Protein AF-A0A2N5H630-F1 (afdb_monomer_lite)

Foldseek 3Di:
DQDPPFQQCVDPVNDDDDPPDDDDDDDDDAFDKDKDFQVQEPDPDPGHDAFWKWADDPPDSHIYTDNDDDPGQWIKGFHDKDWDWDWHDPVDPDIDIDITIMTMIGTNHD

pLDDT: mean 78.69, std 14.42, range [41.69, 94.56]

Structure (mmCIF, N/CA/C/O backbone):
data_AF-A0A2N5H630-F1
#
_entry.id   AF-A0A2N5H630-F1
#
loop_
_atom_site.group_PDB
_atom_site.id
_atom_site.type_symbol
_atom_site.label_atom_id
_atom_site.label_alt_id
_atom_site.label_comp_id
_atom_site.label_asym_id
_atom_site.label_entity_id
_atom_site.label_seq_id
_atom_site.pdbx_PDB_ins_code
_atom_site.Cartn_x
_atom_site.Cartn_y
_atom_site.Cartn_z
_atom_site.occupancy
_atom_site.B_iso_or_equiv
_atom_site.auth_seq_id
_atom_site.auth_comp_id
_atom_site.auth_asym_id
_atom_site.auth_atom_id
_atom_site.pdbx_PDB_model_num
ATOM 1 N N . MET A 1 1 ? 4.999 8.742 -22.386 1.00 41.69 1 MET A N 1
ATOM 2 C CA . MET A 1 1 ? 5.559 7.628 -23.175 1.00 41.69 1 MET A CA 1
ATOM 3 C C . MET A 1 1 ? 6.777 7.142 -22.415 1.00 41.69 1 MET A C 1
ATOM 5 O O . MET A 1 1 ? 7.664 7.952 -22.183 1.00 41.69 1 MET A O 1
ATOM 9 N N . TYR A 1 2 ? 6.750 5.913 -21.899 1.00 45.47 2 TYR A N 1
ATOM 10 C CA . TYR A 1 2 ? 7.909 5.331 -21.219 1.00 45.47 2 TYR A CA 1
ATOM 11 C C . TYR A 1 2 ? 8.910 4.904 -22.293 1.00 45.47 2 TYR A C 1
ATOM 13 O O . TYR A 1 2 ? 8.545 4.167 -23.206 1.00 45.47 2 TYR A O 1
ATOM 21 N N . ASP A 1 3 ? 10.126 5.433 -22.222 1.00 45.56 3 ASP A N 1
ATOM 22 C CA . ASP A 1 3 ? 11.232 5.013 -23.078 1.00 45.56 3 ASP A CA 1
ATOM 23 C C . ASP A 1 3 ? 11.696 3.630 -22.600 1.00 45.56 3 ASP A C 1
ATOM 25 O O . ASP A 1 3 ? 12.096 3.472 -21.449 1.00 45.56 3 ASP A O 1
ATOM 29 N N . GLN A 1 4 ? 11.530 2.620 -23.456 1.00 53.62 4 GLN A N 1
ATOM 30 C CA . GLN A 1 4 ? 11.892 1.222 -23.197 1.00 53.62 4 GLN A CA 1
ATOM 31 C C . GLN A 1 4 ? 13.104 0.787 -24.036 1.00 53.62 4 GLN A C 1
ATOM 33 O O . GLN A 1 4 ? 13.336 -0.404 -24.232 1.00 53.62 4 GLN A O 1
ATOM 38 N N . THR A 1 5 ? 13.877 1.730 -24.582 1.00 54.44 5 THR A N 1
ATOM 39 C CA . THR A 1 5 ? 14.938 1.413 -25.551 1.00 54.44 5 THR A CA 1
ATOM 40 C C . THR A 1 5 ? 16.174 0.749 -24.931 1.00 54.44 5 THR A C 1
ATOM 42 O O . THR A 1 5 ? 16.997 0.207 -25.669 1.00 54.44 5 THR A O 1
ATOM 45 N N . ARG A 1 6 ? 16.326 0.730 -23.594 1.00 55.00 6 ARG A N 1
ATOM 46 C CA . ARG A 1 6 ? 17.456 0.073 -22.901 1.00 55.00 6 ARG A CA 1
ATOM 47 C C . ARG A 1 6 ? 16.977 -0.862 -21.791 1.00 55.00 6 ARG A C 1
ATOM 49 O O . ARG A 1 6 ? 16.211 -0.451 -20.928 1.00 55.00 6 ARG A O 1
ATOM 56 N N . GLN A 1 7 ? 17.512 -2.087 -21.729 1.00 54.84 7 GLN A N 1
ATOM 57 C CA . GLN A 1 7 ? 17.197 -3.062 -20.665 1.00 54.84 7 GLN A CA 1
ATOM 58 C C . GLN A 1 7 ? 17.464 -2.533 -19.240 1.00 54.84 7 GLN A C 1
ATOM 60 O O . GLN A 1 7 ? 16.797 -2.949 -18.297 1.00 54.84 7 GLN A O 1
ATOM 65 N N . SER A 1 8 ? 18.380 -1.573 -19.066 1.00 54.44 8 SER A N 1
ATOM 66 C CA . SER A 1 8 ? 18.611 -0.889 -17.784 1.00 54.44 8 SER A CA 1
ATOM 67 C C . SER A 1 8 ? 17.434 -0.016 -17.325 1.00 54.44 8 SER A C 1
ATOM 69 O O . SER A 1 8 ? 17.248 0.183 -16.126 1.00 54.44 8 SER A O 1
ATOM 71 N N . GLN A 1 9 ? 16.612 0.486 -18.251 1.00 54.38 9 GLN A N 1
ATOM 72 C CA . GLN A 1 9 ? 15.419 1.286 -17.948 1.00 54.38 9 GLN A CA 1
ATOM 73 C C . GLN A 1 9 ? 14.239 0.423 -17.474 1.00 54.38 9 GLN A C 1
ATOM 75 O O . GLN A 1 9 ? 13.308 0.956 -16.886 1.00 54.38 9 GLN A O 1
ATOM 80 N N . GLY A 1 10 ? 14.295 -0.902 -17.661 1.00 53.72 10 GLY A N 1
ATOM 81 C CA . GLY A 1 10 ? 13.310 -1.848 -17.125 1.00 53.72 10 GLY A CA 1
ATOM 82 C C . GLY A 1 10 ? 13.459 -2.137 -15.626 1.00 53.72 10 GLY A C 1
ATOM 83 O O . GLY A 1 10 ? 12.669 -2.893 -15.069 1.00 53.72 10 GLY A O 1
ATOM 84 N N . ASN A 1 11 ? 14.460 -1.558 -14.956 1.00 58.28 11 ASN A N 1
ATOM 85 C CA . ASN A 1 11 ? 14.618 -1.693 -13.511 1.00 58.28 11 ASN A CA 1
ATOM 86 C C . ASN A 1 11 ? 13.507 -0.921 -12.782 1.00 58.28 11 ASN A C 1
ATOM 88 O O . ASN A 1 11 ? 13.382 0.285 -12.987 1.00 58.28 11 ASN A O 1
ATOM 92 N N . LEU A 1 12 ? 12.769 -1.581 -11.878 1.00 59.25 12 LEU A N 1
ATOM 93 C CA . LEU A 1 12 ? 11.722 -0.949 -11.058 1.00 59.25 12 LEU A CA 1
ATOM 94 C C . LEU A 1 12 ? 12.209 0.321 -10.337 1.00 59.25 12 LEU A C 1
ATOM 96 O O . LEU A 1 12 ? 11.444 1.266 -10.180 1.00 59.25 12 LEU A O 1
ATOM 100 N N . LYS A 1 13 ? 13.496 0.376 -9.965 1.00 59.44 13 LYS A N 1
ATOM 101 C CA . LYS A 1 13 ? 14.114 1.544 -9.312 1.00 59.44 13 LYS A CA 1
ATOM 102 C C . LYS A 1 13 ? 14.142 2.809 -10.178 1.00 59.44 13 LYS A C 1
ATOM 104 O O . LYS A 1 13 ? 14.321 3.897 -9.646 1.00 59.44 13 LYS A O 1
ATOM 109 N N . ASN A 1 14 ? 13.988 2.671 -11.493 1.00 61.38 14 ASN A N 1
ATOM 110 C CA . ASN A 1 14 ? 14.064 3.773 -12.450 1.00 61.38 14 ASN A CA 1
ATOM 111 C C . ASN A 1 14 ? 12.684 4.336 -12.832 1.00 61.38 14 ASN A C 1
ATOM 113 O O . ASN A 1 14 ? 12.611 5.229 -13.676 1.00 61.38 14 ASN A O 1
ATOM 117 N N . PHE A 1 15 ? 11.598 3.827 -12.242 1.00 62.31 15 PHE A N 1
ATOM 118 C CA . PHE A 1 15 ? 10.248 4.327 -12.486 1.00 62.31 15 PHE A CA 1
ATOM 119 C C . PHE A 1 15 ? 9.842 5.326 -11.399 1.00 62.31 15 PHE A C 1
ATOM 121 O O . PHE A 1 15 ? 9.463 4.940 -10.296 1.00 62.31 15 PHE A O 1
ATOM 128 N N . ASP A 1 16 ? 9.887 6.617 -11.734 1.00 66.06 16 ASP A N 1
ATOM 129 C CA . ASP A 1 16 ? 9.411 7.719 -10.899 1.00 66.06 16 ASP A CA 1
ATOM 130 C C . ASP A 1 16 ? 8.268 8.500 -11.576 1.00 66.06 16 ASP A C 1
ATOM 132 O O . ASP A 1 16 ? 8.174 8.597 -12.804 1.00 66.06 16 ASP A O 1
ATOM 136 N N . ILE A 1 17 ? 7.366 9.075 -10.773 1.00 66.81 17 ILE A N 1
ATOM 137 C CA . ILE A 1 17 ? 6.329 9.991 -11.269 1.00 66.81 17 ILE A CA 1
ATOM 138 C C . ILE A 1 17 ? 6.872 11.415 -11.163 1.00 66.81 17 ILE A C 1
ATOM 140 O O . ILE A 1 17 ? 6.839 12.038 -10.103 1.00 66.81 17 ILE A O 1
ATOM 144 N N . LYS A 1 18 ? 7.374 11.946 -12.281 1.00 69.81 18 LYS A N 1
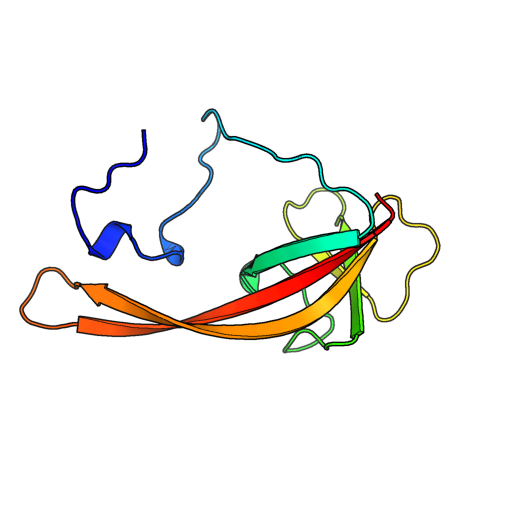ATOM 145 C CA . LYS A 1 18 ? 7.864 13.329 -12.352 1.00 69.81 18 LYS A CA 1
ATOM 146 C C . LYS A 1 18 ? 6.717 14.334 -12.251 1.00 69.81 18 LYS A C 1
ATOM 148 O O . LYS A 1 18 ? 5.662 14.149 -12.861 1.00 69.81 18 LYS A O 1
ATOM 153 N N . ALA A 1 19 ? 6.958 15.436 -11.541 1.00 71.25 19 ALA A N 1
ATOM 154 C CA . ALA A 1 19 ? 5.992 16.521 -11.394 1.00 71.25 19 ALA A CA 1
ATOM 155 C C . ALA A 1 19 ? 5.485 17.028 -12.761 1.00 71.25 19 ALA A C 1
ATOM 157 O O . ALA A 1 19 ? 6.256 17.187 -13.711 1.00 71.25 19 ALA A O 1
ATOM 158 N N . GLY A 1 20 ? 4.173 17.265 -12.864 1.00 74.69 20 GLY A N 1
ATOM 159 C CA . GLY A 1 20 ? 3.530 17.768 -14.084 1.00 74.69 20 GLY A CA 1
ATOM 160 C C . GLY A 1 20 ? 3.380 16.744 -15.217 1.00 74.69 20 GLY A C 1
ATOM 161 O O . GLY A 1 20 ? 3.041 17.123 -16.338 1.00 74.69 20 GLY A O 1
ATOM 162 N N . LYS A 1 21 ? 3.637 15.452 -14.971 1.00 77.06 21 LYS A N 1
ATOM 163 C CA . LYS A 1 21 ? 3.371 14.384 -15.943 1.00 77.06 21 LYS A CA 1
ATOM 164 C C . LYS A 1 21 ? 2.022 13.724 -15.684 1.00 77.06 21 LYS A C 1
ATOM 166 O O . LYS A 1 21 ? 1.624 13.508 -14.546 1.00 77.06 21 LYS A O 1
ATOM 171 N N . VAL A 1 22 ? 1.336 13.378 -16.772 1.00 74.31 22 VAL A N 1
ATOM 172 C CA . VAL A 1 22 ? 0.108 12.581 -16.722 1.00 74.31 22 VAL A CA 1
ATOM 173 C C . VAL A 1 22 ? 0.460 11.179 -16.227 1.00 74.31 22 VAL A C 1
ATOM 175 O O . VAL A 1 22 ? 1.346 10.534 -16.791 1.00 74.31 22 VAL A O 1
ATOM 178 N N . PHE A 1 23 ? -0.246 10.708 -15.204 1.00 74.31 23 PHE A N 1
ATOM 179 C CA . PHE A 1 23 ? -0.132 9.352 -14.674 1.00 74.31 23 PHE A CA 1
ATOM 180 C C . PHE A 1 23 ? -1.508 8.682 -14.645 1.00 74.31 23 PHE A C 1
ATOM 182 O O . PHE A 1 23 ? -2.541 9.346 -14.737 1.00 74.31 23 PHE A O 1
ATOM 189 N N . ARG A 1 24 ? -1.518 7.351 -14.563 1.00 72.88 24 ARG A N 1
ATOM 190 C CA . ARG A 1 24 ? -2.744 6.571 -14.371 1.00 72.88 24 ARG A CA 1
ATOM 191 C C . ARG A 1 24 ? -2.877 6.243 -12.893 1.00 72.88 24 ARG A C 1
ATOM 193 O O . ARG A 1 24 ? -1.908 5.797 -12.286 1.00 72.88 24 ARG A O 1
ATOM 200 N N . ALA A 1 25 ? -4.067 6.449 -12.351 1.00 75.25 25 ALA A N 1
ATOM 201 C CA . ALA A 1 25 ? -4.448 5.980 -11.030 1.00 75.25 25 ALA A CA 1
ATOM 202 C C . ALA A 1 25 ? -5.551 4.933 -11.188 1.00 75.25 25 ALA A C 1
ATOM 204 O O . ALA A 1 25 ? -6.376 5.034 -12.098 1.00 75.25 25 ALA A O 1
ATOM 205 N N . TYR A 1 26 ? -5.545 3.942 -10.307 1.00 80.56 26 TYR A N 1
ATOM 206 C CA . TYR A 1 26 ? -6.623 2.974 -10.182 1.00 80.56 26 TYR A CA 1
ATOM 207 C C . TYR A 1 26 ? -7.345 3.252 -8.871 1.00 80.56 26 TYR A C 1
ATOM 209 O O . TYR A 1 26 ? -6.705 3.540 -7.858 1.00 80.56 26 TYR A O 1
ATOM 217 N N . GLU A 1 27 ? -8.671 3.207 -8.905 1.00 82.56 27 GLU A N 1
ATOM 218 C CA . GLU A 1 27 ? -9.472 3.259 -7.691 1.00 82.56 27 GLU A CA 1
ATOM 219 C C . GLU A 1 27 ? -9.345 1.914 -6.978 1.00 82.56 27 GLU A C 1
ATOM 221 O O . GLU A 1 27 ? -9.628 0.873 -7.568 1.00 82.56 27 GLU A O 1
ATOM 226 N N . LEU A 1 28 ? -8.885 1.950 -5.731 1.00 87.06 28 LEU A N 1
ATOM 227 C CA . LEU A 1 28 ? -8.775 0.769 -4.888 1.00 87.06 28 LEU A CA 1
ATOM 228 C C . LEU A 1 28 ? -10.109 0.520 -4.186 1.00 87.06 28 LEU A C 1
ATOM 230 O O . LEU A 1 28 ? -10.704 1.442 -3.630 1.00 87.06 28 LEU A O 1
ATOM 234 N N . LYS A 1 29 ? -10.576 -0.722 -4.183 1.00 88.56 29 LYS A N 1
ATOM 235 C CA . LYS A 1 29 ? -11.782 -1.141 -3.468 1.00 88.56 29 LYS A CA 1
ATOM 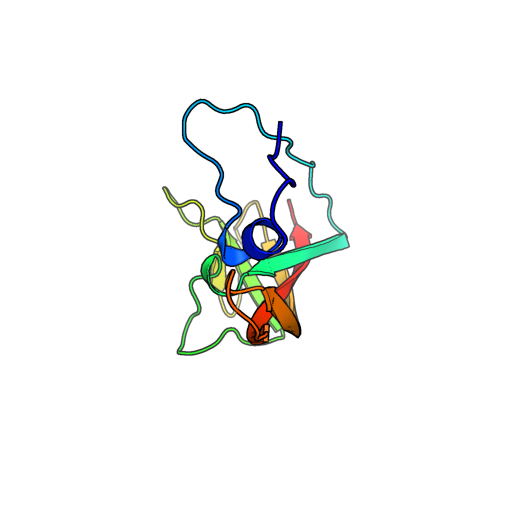236 C C . LYS A 1 29 ? -11.421 -2.072 -2.324 1.00 88.56 29 LYS A C 1
ATOM 238 O O . LYS A 1 29 ? -10.357 -2.684 -2.308 1.00 88.56 29 LYS A O 1
ATOM 243 N N . GLU A 1 30 ? -12.315 -2.166 -1.347 1.00 90.81 30 GLU A N 1
ATOM 244 C CA . GLU A 1 30 ? -12.177 -3.139 -0.268 1.00 90.81 30 GLU A CA 1
ATOM 245 C C . GLU A 1 30 ? -12.038 -4.559 -0.842 1.00 90.81 30 GLU A C 1
ATOM 247 O O . GLU A 1 30 ? -12.798 -4.963 -1.722 1.00 90.81 30 GLU A O 1
ATOM 252 N N . GLY A 1 31 ? -11.039 -5.299 -0.360 1.00 89.44 31 GLY A N 1
ATOM 253 C CA . GLY A 1 31 ? -10.683 -6.628 -0.851 1.00 89.44 31 GLY A CA 1
ATOM 254 C C . GLY A 1 31 ? -9.630 -6.651 -1.962 1.00 89.44 31 GLY A C 1
ATOM 255 O O . GLY A 1 31 ? -9.043 -7.713 -2.180 1.00 89.44 31 GLY A O 1
ATOM 256 N N . ASP A 1 32 ? -9.332 -5.522 -2.613 1.00 90.88 32 ASP A N 1
ATOM 257 C CA . ASP A 1 32 ? -8.277 -5.465 -3.627 1.00 90.88 32 ASP A CA 1
ATOM 258 C C . ASP A 1 32 ? -6.899 -5.713 -3.005 1.00 90.88 32 ASP A C 1
ATOM 260 O O . ASP A 1 32 ? -6.618 -5.321 -1.868 1.00 90.88 32 ASP A O 1
ATOM 264 N N . VAL A 1 33 ? -6.018 -6.349 -3.777 1.00 92.06 33 VAL A N 1
ATOM 265 C CA . VAL A 1 33 ? -4.637 -6.637 -3.382 1.00 92.06 33 VAL A CA 1
ATOM 266 C C . VAL A 1 33 ? -3.690 -5.945 -4.349 1.00 92.06 33 VAL A C 1
ATOM 268 O O . VAL A 1 33 ? -3.825 -6.073 -5.566 1.00 92.06 33 VAL A O 1
ATOM 271 N N . PHE A 1 34 ? -2.721 -5.216 -3.808 1.00 89.81 34 PHE A N 1
ATOM 272 C CA . PHE A 1 34 ? -1.705 -4.515 -4.583 1.00 89.81 34 PHE A CA 1
ATOM 273 C C . PHE A 1 34 ? -0.338 -4.622 -3.906 1.00 89.81 34 PHE A C 1
ATOM 275 O O . PHE A 1 34 ? -0.242 -4.798 -2.693 1.00 89.81 34 PHE A O 1
ATOM 282 N N . SER A 1 35 ? 0.727 -4.491 -4.695 1.00 90.12 35 SER A N 1
ATOM 283 C CA . SER A 1 35 ? 2.104 -4.589 -4.204 1.00 90.12 35 SER A CA 1
ATOM 284 C C . SER A 1 35 ? 2.845 -3.282 -4.436 1.00 90.12 35 SER A C 1
ATOM 286 O O . SER A 1 35 ? 2.776 -2.701 -5.521 1.00 90.12 35 SER A O 1
ATOM 288 N N . VAL A 1 36 ? 3.585 -2.828 -3.428 1.00 87.62 36 VAL A N 1
ATOM 289 C CA . VAL A 1 36 ? 4.386 -1.597 -3.480 1.00 87.62 36 VAL A CA 1
ATOM 290 C C . VAL A 1 36 ? 5.827 -1.870 -3.068 1.00 87.62 36 VAL A C 1
ATOM 292 O O . VAL A 1 36 ? 6.086 -2.837 -2.362 1.00 87.62 36 VAL A O 1
ATOM 295 N N . SER A 1 37 ? 6.779 -1.030 -3.484 1.00 86.44 37 SER A N 1
ATOM 296 C CA . SER A 1 37 ? 8.159 -1.137 -2.980 1.00 86.44 37 SER A CA 1
ATOM 297 C C . SER A 1 37 ? 8.189 -0.943 -1.460 1.00 86.44 37 SER A C 1
ATOM 299 O O . SER A 1 37 ? 7.410 -0.167 -0.911 1.00 86.44 37 SER A O 1
ATOM 301 N N . LYS A 1 38 ? 9.121 -1.580 -0.755 1.00 86.00 38 LYS A N 1
ATOM 302 C CA . LYS A 1 38 ? 9.328 -1.316 0.677 1.00 86.00 38 LYS A CA 1
ATOM 303 C C . LYS A 1 38 ? 9.603 0.164 0.982 1.00 86.00 38 LYS A C 1
ATOM 305 O O . LYS A 1 38 ? 9.185 0.652 2.024 1.00 86.00 38 LYS A O 1
ATOM 310 N N . ASP A 1 39 ? 10.218 0.903 0.057 1.00 85.38 39 ASP A N 1
ATOM 311 C CA . ASP A 1 39 ? 10.611 2.310 0.261 1.00 85.38 39 ASP A CA 1
ATOM 312 C C . ASP A 1 39 ? 9.427 3.287 0.429 1.00 85.38 39 ASP A C 1
ATOM 314 O O . ASP A 1 39 ? 9.589 4.383 0.983 1.00 85.38 39 ASP A O 1
ATOM 318 N N . ILE A 1 40 ? 8.238 2.904 -0.056 1.00 86.62 40 ILE A N 1
ATOM 319 C CA . ILE A 1 40 ? 6.989 3.678 0.062 1.00 86.62 40 ILE A CA 1
ATOM 320 C C . ILE A 1 40 ? 6.248 3.377 1.376 1.00 86.62 40 ILE A C 1
ATOM 322 O O . ILE A 1 40 ? 5.312 4.098 1.715 1.00 86.62 40 ILE A O 1
ATOM 326 N N . VAL A 1 41 ? 6.684 2.389 2.162 1.00 90.38 41 VAL A N 1
ATOM 327 C CA . VAL A 1 41 ? 6.124 2.113 3.490 1.00 90.38 41 VAL A CA 1
ATOM 328 C C . VAL A 1 41 ? 7.097 2.584 4.570 1.00 90.38 41 VAL A C 1
ATOM 330 O O . VAL A 1 41 ? 8.189 2.041 4.723 1.00 90.38 41 VAL A O 1
ATOM 333 N N . ASP A 1 42 ? 6.691 3.579 5.352 1.00 92.12 42 ASP A N 1
ATOM 334 C CA . ASP A 1 42 ? 7.387 3.958 6.578 1.00 92.12 42 ASP A CA 1
ATOM 335 C C . ASP A 1 42 ? 7.049 2.924 7.664 1.00 92.12 42 ASP A C 1
ATOM 337 O O . ASP A 1 42 ? 5.966 2.940 8.262 1.00 92.12 42 ASP A O 1
ATOM 341 N N . ALA A 1 43 ? 7.979 1.988 7.861 1.00 88.88 43 ALA A N 1
ATOM 342 C CA . ALA A 1 43 ? 7.859 0.901 8.821 1.00 88.88 43 ALA A CA 1
ATOM 343 C C . ALA A 1 43 ? 7.952 1.394 10.277 1.00 88.88 43 ALA A C 1
ATOM 345 O O . ALA A 1 43 ? 8.623 2.382 10.581 1.00 88.88 43 ALA A O 1
ATOM 346 N N . LEU A 1 44 ? 7.317 0.666 11.200 1.00 87.38 44 LEU A N 1
ATOM 347 C CA . LEU A 1 44 ? 7.413 0.919 12.648 1.00 87.3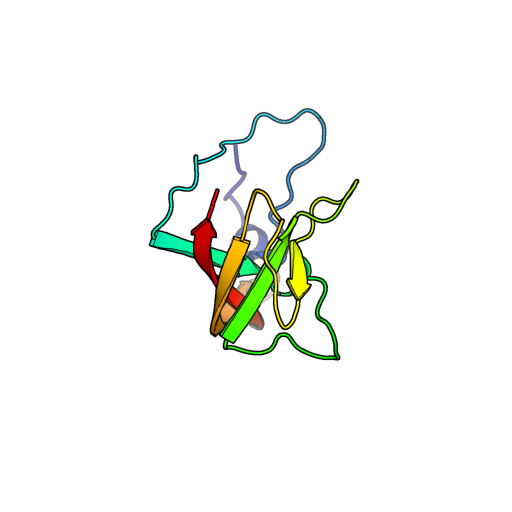8 44 LEU A CA 1
ATOM 348 C C . LEU A 1 44 ? 8.813 0.621 13.207 1.00 87.38 44 LEU A C 1
ATOM 350 O O . LEU A 1 44 ? 9.200 1.167 14.240 1.00 87.38 44 LEU A O 1
ATOM 354 N N . ALA A 1 45 ? 9.547 -0.270 12.542 1.00 86.75 45 ALA A N 1
ATOM 355 C CA . ALA A 1 45 ? 10.885 -0.717 12.910 1.0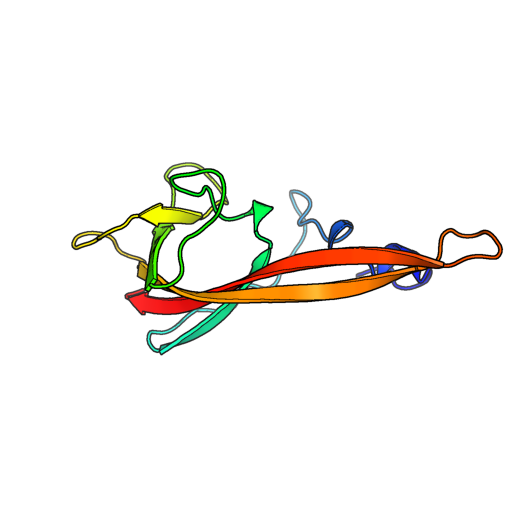0 86.75 45 ALA A CA 1
ATOM 356 C C . ALA A 1 45 ? 11.784 -0.808 11.661 1.00 86.75 45 ALA A C 1
ATOM 358 O O . ALA A 1 45 ? 11.532 -0.166 10.646 1.00 86.75 45 ALA A O 1
ATOM 359 N N . SER A 1 46 ? 12.847 -1.614 11.714 1.00 82.75 46 SER A N 1
ATOM 360 C CA . SER A 1 46 ? 13.768 -1.837 10.586 1.00 82.75 46 SER A CA 1
ATOM 361 C C . SER A 1 46 ? 13.119 -2.521 9.371 1.00 82.75 46 SER A C 1
ATOM 363 O O . SER A 1 46 ? 13.649 -2.461 8.260 1.00 82.75 46 SER A O 1
ATOM 365 N N . SER A 1 47 ? 11.981 -3.182 9.568 1.00 84.81 47 SER A N 1
ATOM 366 C CA . SER A 1 47 ? 11.227 -3.903 8.547 1.00 84.81 47 SER A CA 1
ATOM 367 C C . SER A 1 47 ? 9.741 -3.862 8.856 1.00 84.81 47 SER A C 1
ATOM 369 O O . SER A 1 47 ? 9.355 -3.888 10.024 1.00 84.81 47 SER A O 1
ATOM 371 N N . VAL A 1 48 ? 8.928 -3.871 7.802 1.00 89.25 48 VAL A N 1
ATOM 372 C CA . VAL A 1 48 ? 7.481 -4.036 7.928 1.00 89.25 48 VAL A CA 1
ATOM 373 C C . VAL A 1 48 ? 7.131 -5.409 8.495 1.00 89.25 48 VAL A C 1
ATOM 375 O O . VAL A 1 48 ? 7.829 -6.393 8.234 1.00 89.25 48 VAL A O 1
ATOM 378 N N . VAL A 1 49 ? 6.042 -5.483 9.252 1.00 91.00 49 VAL A N 1
ATOM 379 C CA . VAL A 1 49 ? 5.573 -6.726 9.867 1.00 91.00 49 VAL A CA 1
ATOM 380 C C . VAL A 1 49 ? 4.314 -7.213 9.154 1.00 91.00 49 VAL A C 1
ATOM 382 O O . VAL A 1 49 ? 3.334 -6.485 9.002 1.00 91.00 49 VAL A O 1
ATOM 385 N N . VAL A 1 50 ? 4.320 -8.476 8.726 1.00 92.62 50 VAL A N 1
ATOM 386 C CA . VAL A 1 50 ? 3.132 -9.120 8.147 1.00 92.62 50 VAL A CA 1
ATOM 387 C C . VAL A 1 50 ? 2.004 -9.154 9.180 1.00 92.62 50 VAL A C 1
ATOM 389 O O . VAL A 1 50 ? 2.221 -9.498 10.339 1.00 92.62 50 VAL A O 1
ATOM 392 N N . GLY A 1 51 ? 0.794 -8.796 8.756 1.00 91.25 51 GLY A N 1
ATOM 393 C CA . GLY A 1 51 ? -0.384 -8.673 9.612 1.00 91.25 51 GLY A CA 1
ATOM 394 C C . GLY A 1 51 ? -0.609 -7.268 10.172 1.00 91.25 51 GLY A C 1
ATOM 395 O O . GLY A 1 51 ? -1.745 -6.953 10.530 1.00 91.25 51 GLY A O 1
ATOM 396 N N . ASN A 1 52 ? 0.410 -6.400 10.184 1.00 93.12 52 ASN A N 1
ATOM 397 C CA . ASN A 1 52 ? 0.212 -4.995 10.532 1.00 93.12 52 ASN A CA 1
ATOM 398 C C . ASN A 1 52 ? -0.603 -4.269 9.458 1.00 93.12 52 ASN A C 1
ATOM 400 O O . ASN A 1 52 ? -0.753 -4.717 8.316 1.00 93.12 52 ASN A O 1
ATOM 404 N N . LYS A 1 53 ? -1.144 -3.120 9.851 1.00 93.00 53 LYS A N 1
ATOM 405 C CA . LYS A 1 53 ? -1.935 -2.256 8.987 1.00 93.00 53 LYS A CA 1
ATOM 406 C C . LYS A 1 53 ? -1.074 -1.147 8.401 1.00 93.00 53 LYS A C 1
ATOM 408 O O . LYS A 1 53 ? -0.065 -0.750 8.976 1.00 93.00 53 LYS A O 1
ATOM 413 N N . VAL A 1 54 ? -1.500 -0.624 7.265 1.00 93.19 54 VAL A N 1
ATOM 414 C CA . VAL A 1 54 ? -0.934 0.554 6.616 1.00 93.19 54 VAL A CA 1
ATOM 415 C C . VAL A 1 54 ? -2.015 1.598 6.408 1.00 93.19 54 VAL A C 1
ATOM 417 O O . VAL A 1 54 ? -3.157 1.276 6.076 1.00 93.19 54 VAL A O 1
ATOM 420 N N . VAL A 1 55 ? -1.644 2.855 6.618 1.00 93.25 55 VAL A N 1
ATOM 421 C CA . VAL A 1 55 ? -2.539 4.012 6.519 1.00 93.25 55 VAL A CA 1
ATOM 422 C C . VAL A 1 55 ? -1.885 5.119 5.713 1.00 93.25 55 VAL A C 1
ATOM 424 O O . VAL A 1 55 ? -0.667 5.132 5.521 1.00 93.25 55 VAL A O 1
ATOM 427 N N . LEU A 1 56 ? -2.692 6.067 5.246 1.00 90.50 56 LEU A N 1
ATOM 428 C CA . LEU A 1 56 ? -2.177 7.253 4.573 1.00 90.50 56 LEU A CA 1
ATOM 429 C C . LEU A 1 56 ? -1.466 8.157 5.580 1.00 90.50 56 LEU A C 1
ATOM 431 O O . LEU A 1 56 ? -1.972 8.425 6.669 1.00 90.50 56 LEU A O 1
ATOM 435 N N . GLN A 1 57 ? -0.291 8.648 5.204 1.00 89.06 57 GLN A N 1
ATOM 436 C CA . GLN A 1 57 ? 0.442 9.617 6.002 1.00 89.06 57 GLN A CA 1
ATOM 437 C C . GLN A 1 57 ? 0.090 11.039 5.558 1.00 89.06 57 GLN A C 1
ATOM 439 O O . GLN A 1 57 ? 0.089 11.367 4.371 1.00 89.06 57 GLN A O 1
ATOM 444 N N . THR A 1 58 ? -0.182 11.914 6.523 1.00 85.31 58 THR A N 1
ATOM 445 C CA . THR A 1 58 ? -0.459 13.327 6.252 1.00 85.31 58 THR A CA 1
ATOM 446 C C . THR A 1 58 ? 0.722 13.987 5.540 1.00 85.31 58 THR A C 1
ATOM 448 O O . THR A 1 58 ? 1.858 13.876 5.996 1.00 85.31 58 THR A O 1
ATOM 451 N N . ALA A 1 59 ? 0.438 14.706 4.448 1.00 85.19 59 ALA A N 1
ATOM 452 C CA . ALA A 1 59 ? 1.422 15.455 3.658 1.00 85.19 59 ALA A CA 1
ATOM 453 C C . ALA A 1 59 ? 2.601 14.616 3.117 1.00 85.19 59 ALA A C 1
ATOM 455 O O . ALA A 1 59 ? 3.690 15.141 2.897 1.00 85.19 59 ALA A O 1
ATOM 456 N N . SER A 1 60 ? 2.384 13.321 2.880 1.00 85.06 60 SER A N 1
ATOM 457 C CA . SER A 1 60 ? 3.383 12.401 2.336 1.00 85.06 60 SER A CA 1
ATOM 458 C C . SER A 1 60 ? 2.766 11.524 1.247 1.00 85.06 60 SER A C 1
ATOM 460 O O . SER A 1 60 ? 1.563 11.273 1.232 1.00 85.06 60 SER A O 1
ATOM 462 N N . HIS A 1 61 ? 3.602 11.053 0.322 1.00 82.62 61 HIS A N 1
ATOM 463 C CA . HIS A 1 61 ? 3.221 10.050 -0.680 1.00 82.62 61 HIS A CA 1
ATOM 464 C C . HIS A 1 61 ? 3.458 8.617 -0.189 1.00 82.62 61 HIS A C 1
ATOM 466 O O . HIS A 1 61 ? 3.294 7.668 -0.954 1.00 82.62 61 HIS A O 1
ATOM 472 N N . LYS A 1 62 ? 3.883 8.468 1.069 1.00 88.88 62 LYS A N 1
ATOM 473 C CA . LYS A 1 62 ? 4.157 7.186 1.702 1.00 88.88 62 LYS A CA 1
ATOM 474 C C . LYS A 1 62 ? 2.979 6.674 2.519 1.00 88.88 62 LYS A C 1
ATOM 476 O O . LYS A 1 62 ? 2.130 7.433 2.992 1.00 88.88 62 LYS A O 1
ATOM 481 N N . LEU A 1 63 ? 2.970 5.361 2.697 1.00 90.69 63 LEU A N 1
ATOM 482 C CA . LEU A 1 63 ? 2.109 4.657 3.630 1.00 90.69 63 LEU A CA 1
ATOM 483 C C . LEU A 1 63 ? 2.818 4.551 4.977 1.00 90.69 63 LEU A C 1
ATOM 485 O O . LEU A 1 63 ? 4.014 4.287 5.028 1.00 90.69 63 LEU A O 1
ATOM 489 N N . LYS A 1 64 ? 2.082 4.716 6.070 1.00 93.12 64 LYS A N 1
ATOM 490 C CA . LYS A 1 64 ? 2.597 4.533 7.427 1.00 93.12 64 LYS A CA 1
ATOM 491 C C . LYS A 1 64 ? 2.140 3.189 7.973 1.00 93.12 64 LYS A C 1
ATOM 493 O O . LYS A 1 64 ? 0.942 2.911 7.966 1.00 93.12 64 LYS A O 1
ATOM 498 N N . GLU A 1 65 ? 3.068 2.386 8.481 1.00 93.25 65 GLU A N 1
ATOM 499 C CA . GLU A 1 65 ? 2.739 1.155 9.199 1.00 93.25 65 GLU A CA 1
ATOM 500 C C . GLU A 1 65 ? 2.170 1.460 10.597 1.00 93.25 65 GLU A C 1
ATOM 502 O O . GLU A 1 65 ? 2.626 2.356 11.313 1.00 93.25 65 GLU A O 1
ATOM 507 N N . ALA A 1 66 ? 1.164 0.692 11.002 1.00 92.50 66 ALA A N 1
ATOM 508 C CA . ALA A 1 66 ? 0.535 0.748 12.309 1.00 92.50 66 ALA A CA 1
ATOM 509 C C . ALA A 1 66 ? 0.142 -0.665 12.765 1.00 92.50 66 ALA A C 1
ATOM 511 O O . ALA A 1 66 ? -0.457 -1.430 12.013 1.00 92.50 66 ALA A O 1
ATOM 512 N N . ALA A 1 67 ? 0.419 -1.003 14.026 1.00 91.06 67 ALA A N 1
ATOM 513 C CA . ALA A 1 67 ? 0.046 -2.305 14.585 1.00 91.06 67 ALA A CA 1
ATOM 514 C C . ALA A 1 67 ? -1.483 -2.487 14.679 1.00 91.06 67 ALA A C 1
ATOM 516 O O . ALA A 1 67 ? -1.996 -3.597 14.588 1.00 91.06 67 ALA A O 1
ATOM 517 N N . SER A 1 68 ? -2.226 -1.390 14.856 1.00 86.25 68 SER A N 1
ATOM 518 C CA . SER A 1 68 ? -3.689 -1.375 14.876 1.00 86.25 68 SER A CA 1
ATOM 519 C C . SER A 1 68 ? -4.219 0.000 14.478 1.00 86.25 68 SER A C 1
ATOM 521 O O . SER A 1 68 ? -3.586 1.019 14.758 1.00 86.25 68 SER A O 1
ATOM 523 N N . VAL A 1 69 ? -5.373 0.024 13.807 1.00 85.25 69 VAL A N 1
ATOM 524 C CA . VAL A 1 69 ? -6.017 1.230 13.267 1.00 85.25 69 VAL A CA 1
ATOM 525 C C . VAL A 1 69 ? -7.530 1.043 13.279 1.00 85.25 69 VAL A C 1
ATOM 527 O O . VAL A 1 69 ? -8.023 0.006 12.831 1.00 85.25 69 VAL A O 1
ATOM 530 N N . THR A 1 70 ? -8.263 2.057 13.748 1.00 71.56 70 THR A N 1
ATOM 531 C CA . THR A 1 70 ? -9.736 2.038 13.835 1.00 71.56 70 THR A CA 1
ATOM 532 C C . THR A 1 70 ? -10.420 3.217 13.136 1.00 71.56 70 THR A C 1
ATOM 534 O O . THR A 1 70 ? -11.538 3.065 12.650 1.00 71.56 70 THR A O 1
ATOM 537 N N . THR A 1 71 ? -9.772 4.382 13.042 1.00 83.31 71 THR A N 1
ATOM 538 C CA . THR A 1 71 ? -10.423 5.639 12.621 1.00 83.31 71 THR A CA 1
ATOM 539 C C . THR A 1 71 ? -10.047 6.133 11.229 1.00 83.31 71 THR A C 1
ATOM 541 O O . THR A 1 71 ? -10.654 7.084 10.743 1.00 83.31 71 THR A O 1
ATOM 544 N N . GLU A 1 72 ? -9.071 5.513 10.573 1.00 86.69 72 GLU A N 1
ATOM 545 C CA . GLU A 1 72 ? -8.587 5.993 9.278 1.00 86.69 72 GLU A CA 1
ATOM 546 C C . GLU A 1 72 ? -9.590 5.748 8.150 1.00 86.69 72 GLU A C 1
ATOM 548 O O . GLU A 1 72 ? -10.420 4.831 8.206 1.00 86.69 72 GLU A O 1
ATOM 553 N N . ARG A 1 73 ? -9.528 6.608 7.128 1.00 85.25 73 ARG A N 1
ATOM 554 C CA . ARG A 1 73 ? -10.351 6.478 5.915 1.00 85.25 73 ARG A CA 1
ATOM 555 C C . ARG A 1 73 ? -9.884 5.297 5.074 1.00 85.25 73 ARG A C 1
ATOM 557 O O . ARG A 1 73 ? -10.680 4.415 4.792 1.00 85.25 73 ARG A O 1
ATOM 564 N N . PHE A 1 74 ? -8.580 5.241 4.816 1.00 89.56 74 PHE A N 1
ATOM 565 C CA . PHE A 1 74 ? -7.932 4.122 4.149 1.00 89.56 74 PHE A CA 1
ATOM 566 C C . PHE A 1 74 ? -7.203 3.236 5.158 1.00 89.56 74 PHE A C 1
ATOM 568 O O . PHE A 1 74 ? -6.424 3.729 5.980 1.00 89.56 74 PHE A O 1
ATOM 575 N N . VAL A 1 75 ? -7.425 1.929 5.057 1.00 92.44 75 VAL A N 1
ATOM 576 C CA . VAL A 1 75 ? -6.714 0.908 5.824 1.00 92.44 75 VAL A CA 1
ATOM 577 C C . VAL A 1 75 ? -6.365 -0.241 4.890 1.00 92.44 75 VAL A C 1
ATOM 579 O O . VAL A 1 75 ? -7.250 -0.873 4.315 1.00 92.44 75 VAL A O 1
ATOM 582 N N . GLY A 1 76 ? -5.076 -0.540 4.774 1.00 93.12 76 GLY A N 1
ATOM 583 C CA . GLY A 1 76 ? -4.591 -1.776 4.169 1.00 93.12 76 GLY A CA 1
ATOM 584 C C . GLY A 1 76 ? -3.986 -2.702 5.219 1.00 93.12 76 GLY A C 1
ATOM 585 O O . GLY A 1 76 ? -3.475 -2.228 6.228 1.00 93.12 76 GLY A O 1
ATOM 586 N N . ARG A 1 77 ? -4.003 -4.013 4.993 1.00 94.56 77 ARG A N 1
ATOM 587 C CA . ARG A 1 77 ? -3.271 -5.009 5.783 1.00 94.56 77 ARG A CA 1
ATOM 588 C C . ARG A 1 77 ? -2.105 -5.547 4.974 1.00 94.56 77 ARG A C 1
ATOM 590 O O . ARG A 1 77 ? -2.282 -5.923 3.818 1.00 94.56 77 ARG A O 1
ATOM 597 N N . ILE A 1 78 ? -0.937 -5.626 5.596 1.00 93.94 78 ILE A N 1
ATOM 598 C CA . ILE A 1 78 ? 0.244 -6.248 5.002 1.00 93.94 78 ILE A CA 1
ATOM 599 C C . ILE A 1 78 ? 0.038 -7.764 5.007 1.00 93.94 78 ILE A C 1
ATOM 601 O O . ILE A 1 78 ? -0.009 -8.379 6.070 1.00 93.94 78 ILE A O 1
ATOM 605 N N . GLU A 1 79 ? -0.100 -8.370 3.830 1.00 93.44 79 GLU A N 1
ATOM 606 C CA . GLU A 1 79 ? -0.291 -9.820 3.698 1.00 93.44 79 GLU A CA 1
ATOM 607 C C . GLU A 1 79 ? 1.028 -10.568 3.541 1.00 93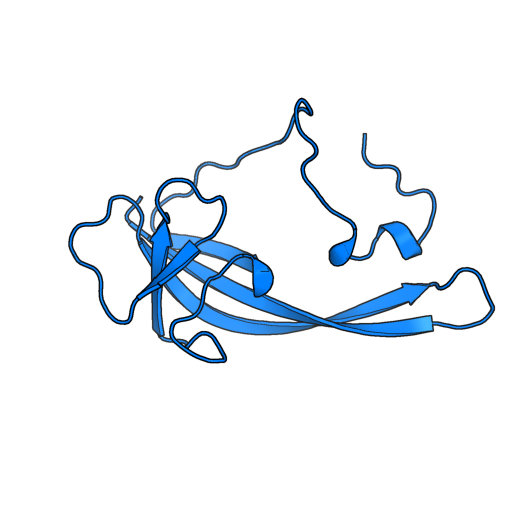.44 79 GLU A C 1
ATOM 609 O O . GLU A 1 79 ? 1.167 -11.674 4.057 1.00 93.44 79 GLU A O 1
ATOM 614 N N . ALA A 1 80 ? 1.996 -9.970 2.849 1.00 91.88 80 ALA A N 1
ATOM 615 C CA . ALA A 1 80 ? 3.284 -10.594 2.593 1.00 91.88 80 ALA A CA 1
ATOM 616 C C . ALA A 1 80 ? 4.369 -9.555 2.292 1.00 91.88 80 ALA A C 1
ATOM 618 O O . ALA A 1 80 ? 4.087 -8.419 1.905 1.00 91.88 80 ALA A O 1
ATOM 619 N N . VAL A 1 81 ? 5.621 -9.985 2.439 1.00 91.00 81 VAL A N 1
ATOM 620 C CA . VAL A 1 81 ? 6.796 -9.302 1.893 1.00 91.00 81 VAL A CA 1
ATOM 621 C C . VAL A 1 81 ? 7.439 -10.257 0.899 1.00 91.00 81 VAL A C 1
ATOM 623 O O . VAL A 1 81 ? 7.808 -11.375 1.259 1.00 91.00 81 VAL A O 1
ATOM 626 N N . GLU A 1 82 ? 7.536 -9.834 -0.353 1.00 89.38 82 GLU A N 1
ATOM 627 C CA . GLU A 1 82 ? 8.044 -10.632 -1.460 1.00 89.38 82 GLU A CA 1
ATOM 628 C C . GLU A 1 82 ? 9.375 -10.081 -1.956 1.00 89.38 82 GLU A C 1
ATOM 630 O O . GLU A 1 82 ? 9.544 -8.878 -2.132 1.00 89.38 82 GLU A O 1
ATOM 635 N N . ASN A 1 83 ? 10.316 -10.977 -2.239 1.00 84.44 83 ASN A N 1
ATOM 636 C CA . ASN A 1 83 ? 11.619 -10.621 -2.783 1.00 84.44 83 ASN A CA 1
ATOM 637 C C . ASN A 1 83 ? 11.655 -10.959 -4.267 1.00 84.44 83 ASN A C 1
ATOM 639 O O . ASN A 1 83 ? 11.740 -12.127 -4.646 1.00 84.44 83 ASN A O 1
ATOM 643 N N . ILE A 1 84 ? 11.608 -9.932 -5.112 1.00 78.38 84 ILE A N 1
ATOM 644 C CA . ILE A 1 84 ? 11.664 -10.096 -6.561 1.00 78.38 84 ILE A CA 1
ATOM 645 C C . ILE A 1 84 ? 13.114 -9.943 -7.011 1.00 78.38 84 ILE A C 1
ATOM 647 O O . ILE A 1 84 ? 13.731 -8.888 -6.844 1.00 78.38 84 ILE A O 1
ATOM 651 N N . GLY A 1 85 ? 13.667 -11.009 -7.590 1.00 71.12 85 GLY A N 1
ATOM 652 C CA . GLY A 1 85 ? 14.963 -10.967 -8.258 1.00 71.12 85 GLY A CA 1
ATOM 653 C C . GLY A 1 85 ? 14.859 -10.176 -9.560 1.00 71.12 85 GLY A C 1
ATOM 654 O O . GLY A 1 85 ? 14.062 -10.510 -10.433 1.00 71.12 85 GLY A O 1
ATOM 655 N N . VAL A 1 86 ? 15.670 -9.131 -9.701 1.00 67.50 86 VAL A N 1
ATOM 656 C CA . VAL A 1 86 ? 15.692 -8.261 -10.880 1.00 67.50 86 VAL A CA 1
ATOM 657 C C . VAL A 1 86 ? 17.083 -8.316 -11.498 1.00 67.50 86 VAL A C 1
ATOM 659 O O . VAL A 1 86 ? 18.076 -7.994 -10.848 1.00 67.50 86 VAL A O 1
ATOM 662 N N . ALA A 1 87 ? 17.170 -8.722 -12.762 1.00 62.88 87 ALA A N 1
ATOM 663 C CA . ALA A 1 87 ? 18.411 -8.660 -13.525 1.00 62.88 87 ALA A CA 1
ATOM 664 C C . ALA A 1 87 ? 18.461 -7.339 -14.293 1.00 62.88 87 ALA A C 1
ATOM 666 O O . ALA A 1 87 ? 17.543 -7.019 -15.048 1.00 62.88 87 ALA A O 1
ATOM 667 N N . THR A 1 88 ? 19.530 -6.566 -14.107 1.00 60.53 88 THR A N 1
ATOM 668 C CA . THR A 1 88 ? 19.715 -5.291 -14.808 1.00 60.53 88 THR A CA 1
ATOM 669 C C . THR A 1 88 ? 20.964 -5.339 -15.674 1.00 60.53 88 THR A C 1
ATOM 671 O O . THR A 1 88 ? 22.031 -5.761 -15.228 1.00 60.53 88 THR A O 1
ATOM 674 N N . ALA A 1 89 ? 20.819 -4.941 -16.938 1.00 58.72 89 ALA A N 1
ATOM 675 C CA . ALA A 1 89 ? 21.929 -4.867 -17.880 1.00 58.72 89 ALA A CA 1
ATOM 676 C C . ALA A 1 89 ? 22.716 -3.569 -17.661 1.00 58.72 89 ALA A C 1
ATOM 678 O O . ALA A 1 89 ? 22.141 -2.482 -17.696 1.00 58.72 89 ALA A O 1
ATOM 679 N N . THR A 1 90 ? 24.031 -3.663 -17.465 1.00 57.09 90 THR A N 1
ATOM 680 C CA . THR A 1 90 ? 24.875 -2.518 -17.066 1.00 57.09 90 THR A CA 1
ATOM 681 C C . THR A 1 90 ? 25.461 -1.738 -18.252 1.00 57.09 90 THR A C 1
ATOM 683 O O . THR A 1 90 ? 26.250 -0.821 -18.060 1.00 57.09 90 THR A O 1
ATOM 686 N N . GLY A 1 91 ? 25.109 -2.087 -19.496 1.00 58.41 91 GLY A N 1
ATOM 687 C CA . GLY A 1 91 ? 25.668 -1.451 -20.702 1.00 58.41 91 GLY A CA 1
ATOM 688 C C . GLY A 1 91 ? 27.113 -1.856 -21.041 1.00 58.41 91 GLY A C 1
ATOM 689 O O . GLY A 1 91 ? 27.674 -1.343 -22.003 1.00 58.41 91 GLY A O 1
ATOM 690 N N . ALA A 1 92 ? 27.688 -2.799 -20.292 1.00 57.69 92 ALA A N 1
ATOM 691 C CA . ALA A 1 92 ? 28.937 -3.514 -20.564 1.00 57.69 92 ALA A CA 1
ATOM 692 C C . ALA A 1 92 ? 28.659 -5.037 -20.516 1.00 57.69 92 ALA A C 1
ATOM 694 O O . ALA A 1 92 ? 27.575 -5.415 -20.060 1.00 57.69 92 ALA A O 1
ATOM 695 N N . PRO A 1 93 ? 29.571 -5.926 -20.962 1.00 53.84 93 PRO A N 1
ATOM 696 C CA . PRO A 1 93 ? 29.377 -7.373 -20.840 1.00 53.84 93 PRO A CA 1
ATOM 697 C C . PRO A 1 93 ? 29.210 -7.779 -19.364 1.00 53.84 93 PRO A C 1
ATOM 699 O O . PRO A 1 93 ? 30.183 -7.836 -18.616 1.00 53.84 93 PRO A O 1
ATOM 702 N N . GLY A 1 94 ? 27.968 -8.014 -18.932 1.00 56.09 94 GLY A N 1
ATOM 703 C CA . GLY A 1 94 ? 27.633 -8.395 -17.558 1.00 56.09 94 GLY A CA 1
ATOM 704 C C . GLY A 1 94 ? 26.198 -8.034 -17.158 1.00 56.09 94 GLY A C 1
ATOM 705 O O . GLY A 1 94 ? 25.623 -7.056 -17.638 1.00 56.09 94 GLY A O 1
ATOM 706 N N . LEU A 1 95 ? 25.621 -8.838 -16.263 1.00 59.53 95 LEU A N 1
ATOM 707 C CA . LEU A 1 95 ? 24.337 -8.581 -15.607 1.00 59.53 95 LEU A CA 1
ATOM 708 C C . LEU A 1 95 ? 24.598 -8.318 -14.122 1.00 59.53 95 LEU A C 1
ATOM 710 O O . LEU A 1 95 ? 25.297 -9.100 -13.479 1.00 59.53 95 LEU A O 1
ATOM 714 N N . ILE A 1 96 ? 24.020 -7.250 -13.570 1.00 61.88 96 ILE A N 1
ATOM 715 C CA . ILE A 1 96 ? 23.971 -7.042 -12.119 1.00 61.88 96 ILE A CA 1
ATOM 716 C C . ILE A 1 96 ? 22.601 -7.514 -11.638 1.00 61.88 96 ILE A C 1
ATOM 718 O O . ILE A 1 96 ? 21.568 -6.947 -12.009 1.00 61.88 96 ILE A O 1
ATOM 722 N N . GLY A 1 97 ? 22.605 -8.575 -10.831 1.00 60.19 97 GLY A N 1
ATOM 723 C CA . GLY A 1 97 ? 21.427 -9.042 -10.1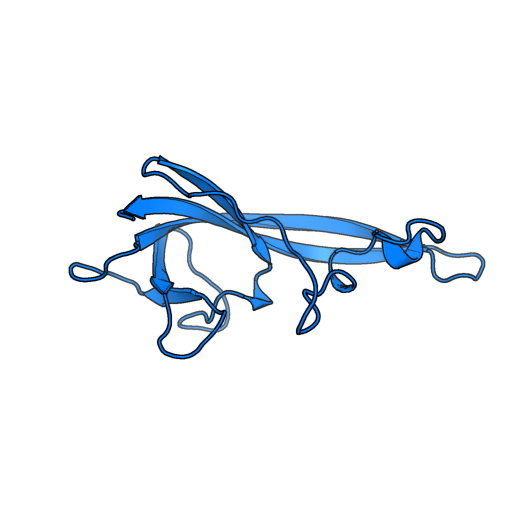07 1.00 60.19 97 GLY A CA 1
ATOM 724 C C . GLY A 1 97 ? 21.169 -8.163 -8.886 1.00 60.19 97 GLY A C 1
ATOM 725 O O . GLY A 1 97 ? 22.084 -7.875 -8.118 1.00 60.19 97 GLY A O 1
ATOM 726 N N . GLY A 1 98 ? 19.926 -7.731 -8.711 1.00 66.56 98 GLY A N 1
ATOM 727 C CA . GLY A 1 98 ? 19.442 -7.062 -7.510 1.00 66.56 98 GLY A CA 1
ATOM 728 C C . GLY A 1 98 ? 18.201 -7.763 -6.969 1.00 66.56 98 GLY A C 1
ATOM 729 O O . GLY A 1 98 ? 17.515 -8.476 -7.696 1.00 66.56 98 GLY A O 1
ATOM 730 N N . VAL A 1 99 ? 17.906 -7.548 -5.692 1.00 73.56 99 VAL A N 1
ATOM 731 C CA . VAL A 1 99 ? 16.637 -7.956 -5.080 1.00 73.56 99 VAL A CA 1
ATOM 732 C C . VAL A 1 99 ? 15.842 -6.691 -4.784 1.00 73.56 99 VAL A C 1
ATOM 734 O O . VAL A 1 99 ? 16.397 -5.716 -4.272 1.00 73.56 99 VAL A O 1
ATOM 737 N N . VAL A 1 100 ? 14.565 -6.690 -5.152 1.00 76.94 100 VAL A N 1
ATOM 738 C CA . VAL A 1 100 ? 13.607 -5.649 -4.773 1.00 76.94 100 VAL A CA 1
ATOM 739 C C . VAL A 1 100 ? 12.601 -6.274 -3.821 1.00 76.94 100 VAL A C 1
ATOM 741 O O . VAL A 1 100 ? 11.931 -7.242 -4.176 1.00 76.94 100 VAL A O 1
ATOM 744 N N . GLU A 1 101 ? 12.522 -5.724 -2.612 1.00 84.94 101 GLU A N 1
ATOM 745 C CA . GLU A 1 101 ? 11.530 -6.127 -1.618 1.00 84.94 101 GLU A CA 1
ATOM 746 C C . GLU A 1 101 ? 10.215 -5.384 -1.900 1.00 84.94 101 GLU A C 1
ATOM 748 O O . GLU A 1 101 ? 10.169 -4.149 -1.906 1.00 84.94 101 GLU A O 1
ATOM 753 N N . MET A 1 102 ? 9.150 -6.141 -2.138 1.00 88.38 102 MET A N 1
ATOM 754 C CA . MET A 1 102 ? 7.797 -5.654 -2.370 1.00 88.38 102 MET A CA 1
ATOM 755 C C . MET A 1 102 ? 6.916 -6.005 -1.173 1.00 88.38 102 MET A C 1
ATOM 757 O O . MET A 1 102 ? 6.962 -7.115 -0.654 1.00 88.38 102 MET A O 1
ATOM 761 N N . VAL A 1 103 ? 6.087 -5.065 -0.742 1.00 90.62 103 VAL A N 1
ATOM 762 C CA . VAL A 1 103 ? 5.101 -5.246 0.322 1.00 90.62 103 VAL A CA 1
ATOM 763 C C . VAL A 1 103 ? 3.741 -5.451 -0.329 1.00 90.62 103 VAL A C 1
ATOM 765 O O . VAL A 1 103 ? 3.264 -4.577 -1.054 1.00 90.62 103 VAL A O 1
ATOM 768 N N . VAL A 1 104 ? 3.131 -6.607 -0.082 1.00 92.69 104 VAL A N 1
ATOM 769 C CA . VAL A 1 104 ? 1.797 -6.962 -0.574 1.00 92.69 104 VAL A CA 1
ATOM 770 C C . VAL A 1 104 ? 0.765 -6.481 0.435 1.00 92.69 104 VAL A C 1
ATOM 772 O O . VAL A 1 104 ? 0.814 -6.850 1.611 1.00 92.69 104 VAL A O 1
ATOM 775 N N . ILE A 1 105 ? -0.169 -5.652 -0.020 1.00 93.31 105 ILE A N 1
ATOM 776 C CA . ILE A 1 105 ? -1.176 -4.994 0.807 1.00 93.31 105 ILE A CA 1
ATOM 777 C C . ILE A 1 105 ? -2.564 -5.357 0.286 1.00 93.31 105 ILE A C 1
ATOM 779 O O . ILE A 1 105 ? -2.867 -5.162 -0.890 1.00 93.31 105 ILE A O 1
ATOM 783 N N . ARG A 1 106 ? -3.428 -5.828 1.186 1.00 93.50 106 ARG A N 1
ATOM 784 C CA . ARG A 1 106 ? -4.863 -5.978 0.937 1.00 93.50 106 ARG A CA 1
ATOM 785 C C . ARG A 1 106 ? -5.619 -4.794 1.511 1.00 93.50 106 ARG A C 1
ATOM 787 O O . ARG A 1 106 ? -5.424 -4.456 2.674 1.00 93.50 106 ARG A O 1
ATOM 794 N N . VAL A 1 107 ? -6.509 -4.196 0.737 1.00 92.88 107 VAL A N 1
ATOM 795 C CA . VAL A 1 107 ? -7.377 -3.112 1.202 1.00 92.88 107 VAL A CA 1
ATOM 796 C C . VAL A 1 107 ? -8.447 -3.686 2.132 1.00 92.88 107 VAL A C 1
ATOM 798 O O . VAL A 1 107 ? -9.233 -4.538 1.727 1.00 92.88 107 VAL A O 1
ATOM 801 N N . GLU A 1 108 ? -8.483 -3.219 3.379 1.00 90.06 108 GLU A N 1
ATOM 802 C CA . GLU A 1 108 ? -9.547 -3.533 4.345 1.00 90.06 108 GLU A CA 1
ATOM 803 C C . GLU A 1 108 ? -10.610 -2.430 4.404 1.00 90.06 108 GLU A C 1
ATOM 805 O O . GLU A 1 108 ? -11.730 -2.684 4.829 1.00 90.06 108 GLU A O 1
ATOM 810 N N . LYS A 1 109 ? -10.259 -1.197 4.023 1.00 88.06 109 LYS A N 1
ATOM 811 C CA . LYS A 1 109 ? -11.166 -0.045 4.016 1.00 88.06 109 LYS A CA 1
ATOM 812 C C . LYS A 1 109 ? -10.630 1.044 3.084 1.00 88.06 109 LYS A C 1
ATOM 814 O O . LYS A 1 109 ? -9.420 1.286 3.094 1.00 88.06 109 LYS A O 1
ATOM 819 N N . ASN A 1 110 ? -11.504 1.713 2.330 1.00 81.25 110 ASN A N 1
ATOM 820 C CA . ASN A 1 110 ? -11.185 2.904 1.531 1.00 81.25 110 ASN A CA 1
ATOM 821 C C . ASN A 1 110 ? -12.301 3.953 1.639 1.00 81.25 110 ASN A C 1
ATOM 823 O O . ASN A 1 110 ? -13.480 3.532 1.645 1.00 81.25 110 ASN A O 1
#

Sequence (110 aa):
MYDQTRQSQGNLKNFDIKAGKVFRAYELKEGDVFSVSKDIVDALASSVVVGNKVVLQTASHKLKEAASVTTERFVGRIEAVENIGVATATGAPGLIGGVVEMVVIRVEKN

Radius of gyration: 16.18 Å; chains: 1; bounding box: 42×29×40 Å

Secondary structure (DSSP, 8-state):
----SSGGGGSGGG----TT---------TT-EEEEEGGGEE-SSSS--TT-EEEEPTT-SSEEEES--SS-S-EEEEEEEEEEEEEEE-SSS-EEEEEEEEEEEEEEE-